Protein AF-A0A432RK56-F1 (afdb_monomer_lite)

Structure (mmCIF, N/CA/C/O backbone):
data_AF-A0A432RK56-F1
#
_entry.id   AF-A0A432RK56-F1
#
loop_
_atom_site.group_PDB
_atom_site.id
_atom_site.type_symbol
_atom_site.label_atom_id
_atom_site.label_alt_id
_atom_site.label_comp_id
_atom_site.label_asym_id
_atom_site.label_entity_id
_atom_site.label_seq_id
_atom_site.pdbx_PDB_ins_code
_atom_site.Cartn_x
_atom_site.Cartn_y
_atom_site.Cartn_z
_atom_site.occupancy
_atom_site.B_iso_or_equiv
_atom_site.auth_seq_id
_atom_site.auth_comp_id
_atom_site.auth_asym_id
_atom_site.auth_atom_id
_atom_site.pdbx_PDB_model_num
ATOM 1 N N . MET A 1 1 ? -20.612 17.749 -31.739 1.00 42.19 1 MET A N 1
ATOM 2 C CA . MET A 1 1 ? -20.343 16.336 -32.097 1.00 42.19 1 MET A CA 1
ATOM 3 C C . MET A 1 1 ? -19.032 15.844 -31.446 1.00 42.19 1 MET A C 1
ATOM 5 O O . MET A 1 1 ? -18.062 15.620 -32.144 1.00 42.19 1 MET A O 1
ATOM 9 N N . GLN A 1 2 ? -18.958 15.741 -30.104 1.00 49.97 2 GLN A N 1
ATOM 10 C CA . GLN A 1 2 ? -17.697 15.520 -29.337 1.00 49.97 2 GLN A CA 1
ATOM 11 C C . GLN A 1 2 ? -17.909 14.701 -28.026 1.00 49.97 2 GLN A C 1
ATOM 13 O O . GLN A 1 2 ? -17.191 14.874 -27.047 1.00 49.97 2 GLN A O 1
ATOM 18 N N . LYS A 1 3 ? -18.940 13.840 -27.931 1.00 48.28 3 LYS A N 1
ATOM 19 C CA . LYS A 1 3 ? -19.274 13.113 -26.672 1.00 48.28 3 LYS A CA 1
ATOM 20 C C . LYS A 1 3 ? -18.959 11.606 -26.686 1.00 48.28 3 LYS A C 1
ATOM 22 O O . LYS A 1 3 ? -19.018 10.962 -25.640 1.00 48.28 3 LYS A O 1
ATOM 27 N N . THR A 1 4 ? -18.613 11.027 -27.834 1.00 54.41 4 THR A N 1
ATOM 28 C CA . THR A 1 4 ? -18.496 9.567 -28.031 1.00 54.41 4 THR A CA 1
ATOM 29 C C . THR A 1 4 ? -17.085 9.010 -27.833 1.00 54.41 4 THR A C 1
ATOM 31 O O . THR A 1 4 ? -16.943 7.876 -27.378 1.00 54.41 4 THR A O 1
ATOM 34 N N . THR A 1 5 ? -16.043 9.807 -28.071 1.00 51.97 5 THR A N 1
ATOM 35 C CA . THR A 1 5 ? -14.631 9.396 -27.933 1.00 51.97 5 THR A CA 1
ATOM 36 C C . THR A 1 5 ? -14.234 9.132 -26.479 1.00 51.97 5 THR A C 1
ATOM 38 O O . THR A 1 5 ? -13.525 8.169 -26.188 1.00 51.97 5 THR A O 1
ATOM 41 N N . ARG A 1 6 ? -14.785 9.900 -25.531 1.00 51.81 6 ARG A N 1
ATOM 42 C CA . ARG A 1 6 ? -14.500 9.756 -24.093 1.00 51.81 6 ARG A CA 1
ATOM 43 C C . ARG A 1 6 ? -14.917 8.383 -23.542 1.00 51.81 6 ARG A C 1
ATOM 45 O O . ARG A 1 6 ? -14.178 7.788 -22.769 1.00 51.81 6 ARG A O 1
ATOM 52 N N . LYS A 1 7 ? -16.056 7.822 -23.976 1.00 47.72 7 LYS A N 1
ATOM 53 C CA . LYS A 1 7 ? -16.562 6.523 -23.473 1.00 47.72 7 LYS A CA 1
ATOM 54 C C . LYS A 1 7 ? -15.698 5.325 -23.881 1.00 47.72 7 LYS A C 1
ATOM 56 O O . LYS A 1 7 ? -15.634 4.351 -23.132 1.00 47.72 7 LYS A O 1
ATOM 61 N N . TRP A 1 8 ? -15.053 5.379 -25.045 1.00 47.94 8 TRP A N 1
ATOM 62 C CA . TRP A 1 8 ? -14.233 4.274 -25.547 1.00 47.94 8 TRP A CA 1
ATOM 63 C C . TRP A 1 8 ? -12.913 4.138 -24.781 1.00 47.94 8 TRP A C 1
ATOM 65 O O . TRP A 1 8 ? -12.551 3.029 -24.386 1.00 47.94 8 TRP A O 1
ATOM 75 N N . VAL A 1 9 ? -12.274 5.266 -24.459 1.00 57.56 9 VAL A N 1
ATOM 76 C CA . VAL A 1 9 ? -11.034 5.316 -23.665 1.00 57.56 9 VAL A CA 1
ATOM 77 C C . VAL A 1 9 ? -11.234 4.698 -22.272 1.00 57.56 9 VAL A C 1
ATOM 79 O O . VAL A 1 9 ? -10.461 3.833 -21.863 1.00 57.56 9 VAL A O 1
ATOM 82 N N . TYR A 1 10 ? -12.332 5.030 -21.579 1.00 52.22 10 TYR A N 1
ATOM 83 C CA . TYR A 1 10 ? -12.640 4.444 -20.263 1.00 52.22 10 TYR A CA 1
ATOM 84 C C . TYR A 1 10 ? -12.979 2.945 -20.316 1.00 52.22 10 TYR A C 1
ATOM 86 O O . TYR A 1 10 ? -12.707 2.208 -19.366 1.00 52.22 10 TYR A O 1
ATOM 94 N N . ARG A 1 11 ? -13.582 2.461 -21.411 1.00 52.06 11 ARG A N 1
ATOM 95 C CA . ARG A 1 11 ? -13.976 1.048 -21.538 1.00 52.06 11 ARG A CA 1
ATOM 96 C C . ARG A 1 11 ? -12.785 0.138 -21.852 1.00 52.06 11 ARG A C 1
ATOM 98 O O . ARG A 1 11 ? -12.767 -0.996 -21.375 1.00 52.06 11 ARG A O 1
ATOM 105 N N . PHE A 1 12 ? -11.795 0.635 -22.596 1.00 51.44 12 PHE A N 1
ATOM 106 C CA . PHE A 1 12 ? -10.552 -0.097 -22.858 1.00 51.44 12 PHE A CA 1
ATOM 107 C C . PHE A 1 12 ? -9.649 -0.184 -21.625 1.00 51.44 12 PHE A C 1
ATOM 109 O O . PHE A 1 12 ? -9.123 -1.266 -21.360 1.00 51.44 12 PHE A O 1
ATOM 116 N N . GLY A 1 13 ? -9.560 0.884 -20.821 1.00 55.34 13 GLY A N 1
ATOM 117 C CA . GLY A 1 13 ? -8.771 0.891 -19.580 1.00 55.34 13 GLY A CA 1
ATOM 118 C C . GLY A 1 13 ? -9.108 -0.283 -18.653 1.00 55.34 13 GLY A C 1
ATOM 119 O O . GLY A 1 13 ? -8.248 -1.106 -18.353 1.00 55.34 13 GLY A O 1
ATOM 120 N N . ARG A 1 14 ? -10.398 -0.484 -18.334 1.00 55.59 14 ARG A N 1
ATOM 121 C CA . ARG A 1 14 ? -10.821 -1.530 -17.378 1.00 55.59 14 ARG A CA 1
ATOM 122 C C . ARG A 1 14 ? -10.529 -2.971 -17.818 1.00 55.59 14 ARG A C 1
ATOM 124 O O . ARG A 1 14 ? -10.381 -3.845 -16.965 1.00 55.59 14 ARG A O 1
ATOM 131 N N . ARG A 1 15 ? -10.499 -3.262 -19.128 1.00 58.22 15 ARG A N 1
ATOM 132 C CA . ARG A 1 15 ? -10.149 -4.611 -19.630 1.00 58.22 15 ARG A CA 1
ATOM 133 C C . ARG A 1 15 ? -8.639 -4.821 -19.628 1.00 58.22 15 ARG A C 1
ATOM 135 O O . ARG A 1 15 ? -8.195 -5.922 -19.304 1.00 58.22 15 ARG A O 1
ATOM 142 N N . TYR A 1 16 ? -7.878 -3.775 -19.950 1.00 59.88 16 TYR A N 1
ATOM 143 C CA . TYR A 1 16 ? -6.422 -3.804 -19.896 1.00 59.88 16 TYR A CA 1
ATOM 144 C C . TYR A 1 16 ? -5.920 -4.024 -18.467 1.00 59.88 16 TYR A C 1
ATOM 146 O O . TYR A 1 16 ? -5.080 -4.894 -18.259 1.00 59.88 16 TYR A O 1
ATOM 154 N N . ASP A 1 17 ? -6.502 -3.335 -17.482 1.00 60.59 17 ASP A N 1
ATOM 155 C CA . ASP A 1 17 ? -6.112 -3.479 -16.076 1.00 60.59 17 ASP A CA 1
ATOM 156 C C . ASP A 1 17 ? -6.301 -4.922 -15.595 1.00 60.59 17 ASP A C 1
ATOM 158 O O . ASP A 1 17 ? -5.351 -5.564 -15.147 1.00 60.59 17 ASP A O 1
ATOM 162 N N . LYS A 1 18 ? -7.488 -5.510 -15.806 1.00 64.00 18 LYS A N 1
ATOM 163 C CA . LYS A 1 18 ? -7.755 -6.913 -15.434 1.00 64.00 18 LYS A CA 1
ATOM 164 C C . LYS A 1 18 ? -6.782 -7.896 -16.092 1.00 64.00 18 LYS A C 1
ATOM 166 O O . LYS A 1 18 ? -6.326 -8.836 -15.441 1.00 64.00 18 LYS A O 1
ATOM 171 N N . LEU A 1 19 ? -6.459 -7.693 -17.371 1.00 63.91 19 LEU A N 1
ATOM 172 C CA . LEU A 1 19 ? -5.532 -8.562 -18.096 1.00 63.91 19 LEU A CA 1
ATOM 173 C C . LEU A 1 19 ? -4.090 -8.395 -17.596 1.00 63.91 19 LEU A C 1
ATOM 175 O O . LEU A 1 19 ? -3.414 -9.397 -17.363 1.00 63.91 19 LEU A O 1
ATOM 179 N N . LYS A 1 20 ? -3.649 -7.152 -17.368 1.00 67.44 20 LYS A N 1
ATOM 180 C CA . LYS A 1 20 ? -2.339 -6.815 -16.797 1.00 67.44 20 LYS A CA 1
ATOM 181 C C . LYS A 1 20 ? -2.160 -7.473 -15.430 1.00 67.44 20 LYS A C 1
ATOM 183 O O . LYS A 1 20 ? -1.133 -8.106 -15.204 1.00 67.44 20 LYS A O 1
ATOM 188 N N . HIS A 1 21 ? -3.159 -7.382 -14.551 1.00 66.75 21 HIS A N 1
ATOM 189 C CA . HIS A 1 21 ? -3.100 -7.992 -13.221 1.00 66.75 21 HIS A CA 1
ATOM 190 C C . HIS A 1 21 ? -3.079 -9.521 -13.285 1.00 66.75 21 HIS A C 1
ATOM 192 O O . HIS A 1 21 ? -2.317 -10.144 -12.551 1.00 66.75 21 HIS A O 1
ATOM 198 N N . ARG A 1 22 ? -3.833 -10.138 -14.205 1.00 65.69 22 ARG A N 1
ATOM 199 C CA . ARG A 1 22 ? -3.809 -11.597 -14.395 1.00 65.69 22 ARG A CA 1
ATOM 200 C C . ARG A 1 22 ? -2.447 -12.097 -14.883 1.00 65.69 22 ARG A C 1
ATOM 202 O O . ARG A 1 22 ? -1.941 -13.085 -14.364 1.00 65.69 22 ARG A O 1
ATOM 209 N N . LEU A 1 23 ? -1.839 -11.399 -15.844 1.00 62.91 23 LEU A N 1
ATOM 210 C CA . LEU A 1 23 ? -0.484 -11.702 -16.322 1.00 62.91 23 LEU A CA 1
ATOM 211 C C . LEU A 1 23 ? 0.578 -11.478 -15.239 1.00 62.91 23 LEU A C 1
ATOM 213 O O . LEU A 1 23 ? 1.504 -12.275 -15.122 1.00 62.91 23 LEU A O 1
ATOM 217 N N . LYS A 1 24 ? 0.443 -10.418 -14.436 1.00 68.31 24 LYS A N 1
ATOM 218 C CA . LYS A 1 24 ? 1.350 -10.136 -13.316 1.00 68.31 24 LYS A CA 1
ATOM 219 C C . LYS A 1 24 ? 1.264 -11.185 -12.212 1.00 68.31 24 LYS A C 1
ATOM 221 O O . LYS A 1 24 ? 2.299 -11.694 -11.806 1.00 68.31 24 LYS A O 1
ATOM 226 N N . ARG A 1 25 ? 0.053 -11.581 -11.806 1.00 66.44 25 ARG A N 1
ATOM 227 C CA . ARG A 1 25 ? -0.158 -12.659 -10.826 1.00 66.44 25 ARG A CA 1
ATOM 228 C C . ARG A 1 25 ? 0.487 -13.973 -11.272 1.00 66.44 25 ARG A C 1
ATOM 230 O O . ARG A 1 25 ? 0.965 -14.729 -10.439 1.00 66.44 25 ARG A O 1
ATOM 237 N N . TRP A 1 26 ? 0.531 -14.224 -12.581 1.00 63.75 26 TRP A N 1
ATOM 238 C CA . TRP A 1 26 ? 1.210 -15.390 -13.146 1.00 63.75 26 TRP A CA 1
ATOM 239 C C . TRP A 1 26 ? 2.743 -15.257 -13.184 1.00 63.75 26 TRP A C 1
ATOM 241 O O . TRP A 1 26 ? 3.436 -16.243 -12.964 1.00 63.75 26 TRP A O 1
ATOM 251 N N . ARG A 1 27 ? 3.286 -14.056 -13.425 1.00 61.66 27 ARG A N 1
ATOM 252 C CA . ARG A 1 27 ? 4.743 -13.805 -13.456 1.00 61.66 27 ARG A CA 1
ATOM 253 C C . ARG A 1 27 ? 5.399 -13.668 -12.077 1.00 61.66 27 ARG A C 1
ATOM 255 O O . ARG A 1 27 ? 6.624 -13.681 -12.010 1.00 61.66 27 ARG A O 1
ATOM 262 N N . GLY A 1 28 ? 4.608 -13.548 -11.014 1.00 63.62 28 GLY A N 1
ATOM 263 C CA . GLY A 1 28 ? 5.099 -13.280 -9.665 1.00 63.62 28 GLY A CA 1
ATOM 264 C C . GLY A 1 28 ? 5.270 -11.783 -9.398 1.00 63.62 28 GLY A C 1
ATOM 265 O O . GLY A 1 28 ? 5.504 -10.983 -10.310 1.00 63.62 28 GLY A O 1
ATOM 266 N N . TYR A 1 29 ? 5.107 -11.406 -8.132 1.00 67.50 29 TYR A N 1
ATOM 267 C CA . TYR A 1 29 ? 5.232 -10.029 -7.663 1.00 67.50 29 TYR A CA 1
ATOM 268 C C . TYR A 1 29 ? 6.655 -9.758 -7.157 1.00 67.50 29 TYR A C 1
ATOM 270 O O . TYR A 1 29 ? 7.310 -10.644 -6.609 1.00 67.50 29 TYR A O 1
ATOM 278 N N . SER A 1 30 ? 7.127 -8.521 -7.335 1.00 69.12 30 SER A N 1
ATOM 279 C CA . SER A 1 30 ? 8.298 -7.999 -6.604 1.00 69.12 30 SER A CA 1
ATOM 280 C C . SER A 1 30 ? 7.989 -7.923 -5.094 1.00 69.12 30 SER A C 1
ATOM 282 O O . SER A 1 30 ? 6.815 -8.064 -4.740 1.00 69.12 30 SER A O 1
ATOM 284 N N . PRO A 1 31 ? 8.980 -7.682 -4.202 1.00 72.44 31 PRO A N 1
ATOM 285 C CA . PRO A 1 31 ? 8.722 -7.445 -2.777 1.00 72.44 31 PRO A CA 1
ATOM 286 C C . PRO A 1 31 ? 7.566 -6.465 -2.574 1.00 72.44 31 PRO A C 1
ATOM 288 O O . PRO A 1 31 ? 7.423 -5.515 -3.342 1.00 72.44 31 PRO A O 1
ATOM 291 N N . VAL A 1 32 ? 6.703 -6.726 -1.600 1.00 78.00 32 VAL A N 1
ATOM 292 C CA . VAL A 1 32 ? 5.489 -5.932 -1.383 1.00 78.00 32 VAL A CA 1
ATOM 293 C C . VAL A 1 32 ? 5.761 -4.848 -0.346 1.00 78.00 32 VAL A C 1
ATOM 295 O O . VAL A 1 32 ? 6.523 -5.051 0.590 1.00 78.00 32 VAL A O 1
ATOM 298 N N . ILE A 1 33 ? 5.150 -3.682 -0.505 1.00 82.50 33 ILE A N 1
ATOM 299 C CA . ILE A 1 33 ? 5.162 -2.611 0.489 1.00 82.50 33 ILE A CA 1
ATOM 300 C C . ILE A 1 33 ? 3.718 -2.297 0.834 1.00 82.50 33 ILE A C 1
ATOM 302 O O . ILE A 1 33 ? 2.906 -1.995 -0.047 1.00 82.50 33 ILE A O 1
ATOM 306 N N . VAL A 1 34 ? 3.407 -2.347 2.127 1.00 84.44 34 VAL A N 1
ATOM 307 C CA . VAL A 1 34 ? 2.174 -1.767 2.645 1.00 84.44 34 VAL A CA 1
ATOM 308 C C . VAL A 1 34 ? 2.496 -0.351 3.102 1.00 84.44 34 VAL A C 1
ATOM 310 O O . VAL A 1 34 ? 3.291 -0.157 4.013 1.00 84.44 34 VAL A O 1
ATOM 313 N N . GLN A 1 35 ? 1.913 0.641 2.437 1.00 87.31 35 GLN A N 1
ATOM 314 C CA . GLN A 1 35 ? 2.090 2.049 2.760 1.00 87.31 35 GLN A CA 1
ATOM 315 C C . GLN A 1 35 ? 0.883 2.535 3.574 1.00 87.31 35 GLN A C 1
ATOM 317 O O . GLN A 1 35 ? -0.169 2.791 2.979 1.00 87.31 35 GLN A O 1
ATOM 322 N N . PRO A 1 36 ? 0.989 2.650 4.910 1.00 87.62 36 PRO A N 1
ATOM 323 C CA . PRO A 1 36 ? -0.075 3.228 5.719 1.00 87.62 36 PRO A CA 1
ATOM 324 C C . PRO A 1 36 ? -0.192 4.732 5.454 1.00 87.62 36 PRO A C 1
ATOM 326 O O . PRO A 1 36 ? 0.793 5.409 5.148 1.00 87.62 36 PRO A O 1
ATOM 329 N N . TYR A 1 37 ? -1.405 5.259 5.576 1.00 89.00 37 TYR A N 1
ATOM 330 C CA . TYR A 1 37 ? -1.664 6.694 5.578 1.00 89.00 37 TYR A CA 1
ATOM 331 C C . TYR A 1 37 ? -1.925 7.174 6.995 1.00 89.00 37 TYR A C 1
ATOM 333 O O . TYR A 1 37 ? -2.514 6.461 7.803 1.00 89.00 37 TYR A O 1
ATOM 341 N N . ILE A 1 38 ? -1.508 8.408 7.272 1.00 84.62 38 ILE A N 1
ATOM 342 C CA . ILE A 1 38 ? -1.857 9.075 8.521 1.00 84.62 38 ILE A CA 1
ATOM 343 C C . ILE A 1 38 ? -3.356 9.358 8.477 1.00 84.62 38 ILE A C 1
ATOM 345 O O . ILE A 1 38 ? -3.849 10.092 7.618 1.00 84.62 38 ILE A O 1
ATOM 349 N N . THR A 1 39 ? -4.073 8.735 9.396 1.00 85.38 39 THR A N 1
ATOM 350 C CA . THR A 1 39 ? -5.517 8.850 9.573 1.00 85.38 39 THR A CA 1
ATOM 351 C C . THR A 1 39 ? -5.822 9.351 10.983 1.00 85.38 39 THR A C 1
ATOM 353 O O . THR A 1 39 ? -4.928 9.770 11.715 1.00 85.38 39 THR A O 1
ATOM 356 N N . TYR A 1 40 ? -7.100 9.356 11.357 1.00 83.44 40 TYR A N 1
ATOM 357 C CA . TYR A 1 40 ? -7.557 9.807 12.664 1.00 83.44 40 TYR A CA 1
ATOM 358 C C . TYR A 1 40 ? -8.303 8.693 13.403 1.00 83.44 40 TYR A C 1
ATOM 360 O O . TYR A 1 40 ? -8.910 7.806 12.797 1.00 83.44 40 TYR A O 1
ATOM 368 N N . GLY A 1 41 ? -8.288 8.770 14.728 1.00 80.50 41 GLY A N 1
ATOM 369 C CA . GLY A 1 41 ? -9.093 7.935 15.609 1.00 80.50 41 GLY A CA 1
ATOM 370 C C . GLY A 1 41 ? -9.877 8.793 16.595 1.00 80.50 41 GLY A C 1
ATOM 371 O O . GLY A 1 41 ? -9.454 9.889 16.958 1.00 80.50 41 GLY A O 1
ATOM 372 N N . THR A 1 42 ? -11.031 8.298 17.014 1.00 78.56 42 THR A N 1
ATOM 373 C CA . THR A 1 42 ? -11.799 8.771 18.167 1.00 78.56 42 THR A CA 1
ATOM 374 C C . THR A 1 42 ? -11.902 7.635 19.181 1.00 78.56 42 THR A C 1
ATOM 376 O O . THR A 1 42 ? -11.585 6.493 18.857 1.00 78.56 42 THR A O 1
ATOM 379 N N . ALA A 1 43 ? -12.378 7.921 20.396 1.00 77.06 43 ALA A N 1
ATOM 380 C CA . ALA A 1 43 ? -12.506 6.913 21.454 1.00 77.06 43 ALA A CA 1
ATOM 381 C C . ALA A 1 43 ? -13.328 5.673 21.041 1.00 77.06 43 ALA A C 1
ATOM 383 O O . ALA A 1 43 ? -13.090 4.589 21.558 1.00 77.06 43 ALA A O 1
ATOM 384 N N . GLU A 1 44 ? -14.258 5.831 20.095 1.00 79.38 44 GLU A N 1
ATOM 385 C CA . GLU A 1 44 ? -15.156 4.766 19.632 1.00 79.38 44 GLU A CA 1
ATOM 386 C C . GLU A 1 44 ? -14.782 4.198 18.253 1.00 79.38 44 GLU A C 1
ATOM 388 O O . GLU A 1 44 ? -15.259 3.130 17.859 1.00 79.38 44 GLU A O 1
ATOM 393 N N . ASN A 1 45 ? -14.000 4.940 17.460 1.00 82.44 45 ASN A N 1
ATOM 394 C CA . ASN A 1 45 ? -13.761 4.618 16.055 1.00 82.44 45 ASN A CA 1
ATOM 395 C C . ASN A 1 45 ? -12.319 4.904 15.642 1.00 82.44 45 ASN A C 1
ATOM 397 O O . ASN A 1 45 ? -11.883 6.049 15.683 1.00 82.44 45 ASN A O 1
ATOM 401 N N . LEU A 1 46 ? -11.619 3.906 15.112 1.00 84.25 46 LEU A N 1
ATOM 402 C CA . LEU A 1 46 ? -10.311 4.090 14.484 1.00 84.25 46 LEU A CA 1
ATOM 403 C C . LEU A 1 46 ? -10.444 3.985 12.964 1.00 84.25 46 LEU A C 1
ATOM 405 O O . LEU A 1 46 ? -10.940 2.981 12.447 1.00 84.25 46 LEU A O 1
ATOM 409 N N . TRP A 1 47 ? -9.992 5.007 12.239 1.00 87.12 47 TRP A N 1
ATOM 410 C CA . TRP A 1 47 ? -9.880 4.934 10.786 1.00 87.12 47 TRP A CA 1
ATOM 411 C C . TRP A 1 47 ? -8.492 4.470 10.407 1.00 87.12 47 TRP A C 1
ATOM 413 O O . TRP A 1 47 ? -7.505 5.052 10.838 1.00 87.12 47 TRP A O 1
ATOM 423 N N . ILE A 1 48 ? -8.419 3.452 9.562 1.00 87.38 48 ILE A N 1
ATOM 424 C CA . ILE A 1 48 ? -7.171 2.934 9.016 1.00 87.38 48 ILE A CA 1
ATOM 425 C C . ILE A 1 48 ? -7.291 3.001 7.504 1.00 87.38 48 ILE A C 1
ATOM 427 O O . ILE A 1 48 ? -8.279 2.548 6.926 1.00 87.38 48 ILE A O 1
ATOM 431 N N . ALA A 1 49 ? -6.289 3.574 6.857 1.00 90.50 49 ALA A N 1
ATOM 432 C CA . ALA A 1 49 ? -6.207 3.607 5.412 1.00 90.50 49 ALA A CA 1
ATOM 433 C C . ALA A 1 49 ? -4.763 3.420 4.975 1.00 90.50 49 ALA A C 1
ATOM 435 O O . ALA A 1 49 ? -3.819 3.728 5.703 1.00 90.50 49 ALA A O 1
ATOM 436 N N . GLY A 1 50 ? -4.597 2.934 3.760 1.00 89.75 50 GLY A N 1
ATOM 437 C CA . GLY A 1 50 ? -3.287 2.798 3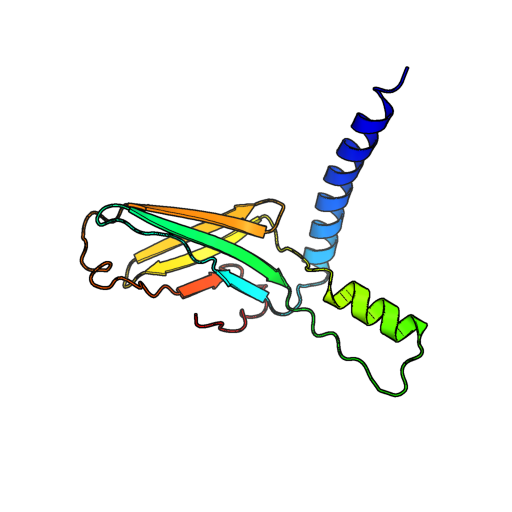.167 1.00 89.75 50 GLY A CA 1
ATOM 438 C C . GLY A 1 50 ? -3.373 2.236 1.769 1.00 89.75 50 GLY A C 1
ATOM 439 O O . GLY A 1 50 ? -4.444 2.154 1.154 1.00 89.75 50 GLY A O 1
ATOM 440 N N . ARG A 1 51 ? -2.208 1.856 1.261 1.00 89.75 51 ARG A N 1
ATOM 441 C CA . ARG A 1 51 ? -2.056 1.358 -0.094 1.00 89.75 51 ARG A CA 1
ATOM 442 C C . ARG A 1 51 ? -1.073 0.204 -0.163 1.00 89.75 51 ARG A C 1
ATOM 444 O O . ARG A 1 51 ? -0.029 0.232 0.477 1.00 89.75 51 ARG A O 1
ATOM 451 N N . LEU A 1 52 ? -1.395 -0.787 -0.981 1.00 87.00 52 LEU A N 1
ATOM 452 C CA . LEU A 1 52 ? -0.548 -1.935 -1.260 1.00 87.00 52 LEU A CA 1
ATOM 453 C C . LEU A 1 52 ? 0.161 -1.754 -2.601 1.00 87.00 52 LEU A C 1
ATOM 455 O O . LEU A 1 52 ? -0.474 -1.640 -3.656 1.00 87.00 52 LEU A O 1
ATOM 459 N N . LEU A 1 53 ? 1.487 -1.723 -2.548 1.00 85.75 53 LEU A N 1
ATOM 460 C CA . LEU A 1 53 ? 2.356 -1.414 -3.675 1.00 85.75 53 LEU A CA 1
ATOM 461 C C . LEU A 1 53 ? 3.423 -2.495 -3.853 1.00 85.75 53 LEU A C 1
ATOM 463 O O . LEU A 1 53 ? 3.827 -3.159 -2.905 1.00 85.75 53 LEU A O 1
ATOM 467 N N . GLU A 1 54 ? 3.924 -2.644 -5.074 1.00 82.56 54 GLU A N 1
ATOM 468 C CA . GLU A 1 54 ? 5.150 -3.401 -5.330 1.00 82.56 54 GLU A CA 1
ATOM 469 C C . GLU A 1 54 ? 6.391 -2.513 -5.148 1.00 82.56 54 GLU A C 1
ATOM 471 O O . GLU A 1 54 ? 6.513 -1.448 -5.762 1.00 82.56 54 GLU A O 1
ATOM 476 N N . ALA A 1 55 ? 7.367 -3.005 -4.389 1.00 78.44 55 ALA A N 1
ATOM 477 C CA 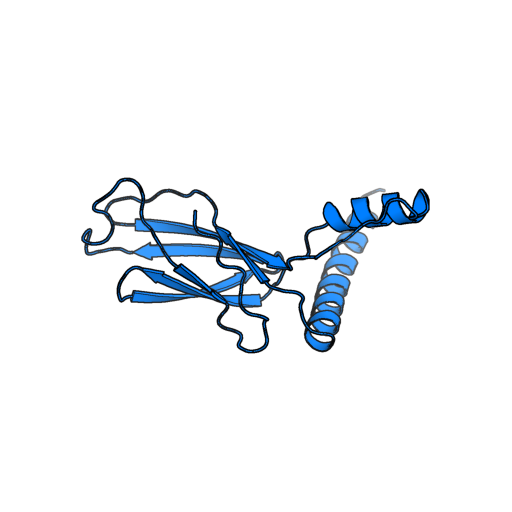. ALA A 1 55 ? 8.709 -2.455 -4.283 1.00 78.44 55 ALA A CA 1
ATOM 478 C C . ALA A 1 55 ? 9.522 -2.794 -5.536 1.00 78.44 55 ALA A C 1
ATOM 480 O O . ALA A 1 55 ? 10.136 -3.859 -5.668 1.00 78.44 55 ALA A O 1
ATOM 481 N N . LYS A 1 56 ? 9.557 -1.868 -6.492 1.00 74.69 56 LYS A N 1
ATOM 482 C CA . LYS A 1 56 ? 10.445 -2.006 -7.649 1.00 74.69 56 LYS A CA 1
ATOM 483 C C . LYS A 1 56 ? 11.868 -1.629 -7.259 1.00 74.69 56 LYS A C 1
ATOM 485 O O . LYS A 1 56 ? 12.186 -0.452 -7.106 1.00 74.69 56 LYS A O 1
ATOM 490 N N . ARG A 1 57 ? 12.764 -2.612 -7.211 1.00 71.38 57 ARG A N 1
ATOM 491 C CA . ARG A 1 57 ? 14.207 -2.359 -7.102 1.00 71.38 57 ARG A CA 1
ATOM 492 C C . ARG A 1 57 ? 14.760 -1.948 -8.466 1.00 71.38 57 ARG A C 1
ATOM 494 O O . ARG A 1 57 ? 15.111 -2.787 -9.289 1.00 71.38 57 ARG A O 1
ATOM 501 N N . ILE A 1 58 ? 14.791 -0.641 -8.733 1.00 76.88 58 ILE A N 1
ATOM 502 C CA . ILE A 1 58 ? 15.325 -0.085 -9.985 1.00 76.88 58 ILE A CA 1
ATOM 503 C C . ILE A 1 58 ? 16.722 0.472 -9.734 1.00 76.88 58 ILE A C 1
ATOM 505 O O . ILE A 1 58 ? 16.896 1.646 -9.389 1.00 76.88 58 ILE A O 1
ATOM 509 N N . GLN A 1 59 ? 17.715 -0.382 -9.952 1.00 77.69 59 GLN A N 1
ATOM 510 C CA . GLN A 1 59 ? 19.123 -0.000 -9.954 1.00 77.69 59 GLN A CA 1
ATOM 511 C C . GLN A 1 59 ? 19.468 0.698 -11.275 1.00 77.69 59 GLN A C 1
ATOM 513 O O . GLN A 1 59 ? 18.956 0.325 -12.331 1.00 77.69 59 GLN A O 1
ATOM 518 N N . GLY A 1 60 ? 20.291 1.740 -11.195 1.00 79.75 60 GLY A N 1
ATOM 519 C CA . GLY A 1 60 ? 20.882 2.408 -12.352 1.00 79.75 60 GLY A CA 1
ATOM 520 C C . GLY A 1 60 ? 22.391 2.473 -12.158 1.00 79.75 60 GLY A C 1
ATOM 521 O O . GLY A 1 60 ? 22.845 2.559 -11.017 1.00 79.75 60 GLY A O 1
ATOM 522 N N . HIS A 1 61 ? 23.138 2.412 -13.252 1.00 83.44 61 HIS A N 1
ATOM 523 C CA . HIS A 1 61 ? 24.600 2.414 -13.251 1.00 83.44 61 HIS A CA 1
ATOM 524 C C . HIS A 1 61 ? 25.121 3.654 -13.980 1.00 83.44 61 HIS A C 1
ATOM 526 O O . HIS A 1 61 ? 24.450 4.193 -14.860 1.00 83.44 61 HIS A O 1
ATOM 532 N N . LEU A 1 62 ? 26.329 4.108 -13.637 1.00 81.12 62 LEU A N 1
ATOM 533 C CA . LEU A 1 62 ? 26.952 5.269 -14.290 1.00 81.12 62 LEU A CA 1
ATOM 534 C C . LEU A 1 62 ? 27.205 5.037 -15.789 1.00 81.12 62 LEU A C 1
ATOM 536 O O . LEU A 1 62 ? 27.196 5.984 -16.568 1.00 81.12 62 LEU A O 1
ATOM 540 N N . GLU A 1 63 ? 27.368 3.777 -16.189 1.00 88.38 63 GLU A N 1
ATOM 541 C CA . GLU A 1 63 ? 27.596 3.354 -17.575 1.00 88.38 63 GLU A CA 1
ATOM 542 C C . GLU A 1 63 ? 26.301 3.261 -18.405 1.00 88.38 63 GLU A C 1
ATOM 544 O O . GLU A 1 63 ? 26.343 3.026 -19.614 1.00 88.38 63 GLU A O 1
ATOM 549 N N . ASP A 1 64 ? 25.129 3.440 -17.784 1.00 86.38 64 ASP A N 1
ATOM 550 C CA . ASP A 1 64 ? 23.857 3.336 -18.490 1.00 86.38 64 ASP A CA 1
ATOM 551 C C . ASP A 1 64 ? 23.663 4.490 -19.485 1.00 86.38 64 ASP A C 1
ATOM 553 O O . ASP A 1 64 ? 23.892 5.668 -19.199 1.00 86.38 64 ASP A O 1
ATOM 557 N N . SER A 1 65 ? 23.158 4.156 -20.676 1.00 90.69 65 SER A N 1
ATOM 558 C CA . SER A 1 65 ? 22.852 5.153 -21.702 1.00 90.69 65 SER A CA 1
ATOM 559 C C . SER A 1 65 ? 21.776 6.142 -21.235 1.00 90.69 65 SER A C 1
ATOM 561 O O . SER A 1 65 ? 20.891 5.813 -20.441 1.00 90.69 65 SER A O 1
ATOM 563 N N . ARG A 1 66 ? 21.783 7.365 -21.785 1.00 90.88 66 ARG A N 1
ATOM 564 C CA . ARG A 1 66 ? 20.804 8.418 -21.439 1.00 90.88 66 ARG A CA 1
ATOM 565 C C . ARG A 1 66 ? 19.347 7.951 -21.570 1.00 90.88 66 ARG A C 1
ATOM 567 O O . ARG A 1 66 ? 18.523 8.265 -20.714 1.00 90.88 66 ARG A O 1
ATOM 574 N N . LEU A 1 67 ? 19.033 7.161 -22.601 1.00 91.25 67 LEU A N 1
ATOM 575 C CA . LEU A 1 67 ? 17.690 6.612 -22.816 1.00 91.25 67 LEU A CA 1
ATOM 576 C C . LEU A 1 67 ? 17.331 5.545 -21.774 1.00 91.25 67 LEU A C 1
ATOM 578 O O . LEU A 1 67 ? 16.205 5.522 -21.277 1.00 91.25 67 LEU A O 1
ATOM 582 N N . LYS A 1 68 ? 18.292 4.694 -21.402 1.00 87.00 68 LYS A N 1
ATOM 583 C CA . LYS A 1 68 ? 18.112 3.699 -20.343 1.00 87.00 68 LYS A CA 1
ATOM 584 C C . LYS A 1 68 ? 17.885 4.385 -18.991 1.00 87.00 68 LYS A C 1
ATOM 586 O O . LYS A 1 68 ? 16.927 4.042 -18.304 1.00 87.00 68 LYS A O 1
ATOM 591 N N . ASN A 1 69 ? 18.654 5.427 -18.671 1.00 87.81 69 ASN A N 1
ATOM 592 C CA . ASN A 1 69 ? 18.457 6.251 -17.474 1.00 87.81 69 ASN A CA 1
ATOM 593 C C . ASN A 1 69 ? 17.081 6.929 -17.436 1.00 87.81 69 ASN A C 1
ATOM 595 O O . ASN A 1 69 ? 16.394 6.859 -16.415 1.00 87.81 69 ASN A O 1
ATOM 599 N N . MET A 1 70 ? 16.625 7.496 -18.556 1.00 88.56 70 MET A N 1
ATOM 600 C CA . MET A 1 70 ? 15.271 8.050 -18.664 1.00 88.56 70 MET A CA 1
ATOM 601 C C . MET A 1 70 ? 14.200 6.977 -18.409 1.00 88.56 70 MET A C 1
ATOM 603 O O . MET A 1 70 ? 13.250 7.196 -17.657 1.00 88.56 70 MET A O 1
ATOM 607 N N . LEU A 1 71 ? 14.367 5.778 -18.973 1.00 88.25 71 LEU A N 1
ATOM 608 C CA . LEU A 1 71 ? 13.444 4.666 -18.749 1.00 88.25 71 LEU A CA 1
ATOM 609 C C . LEU A 1 71 ? 13.444 4.205 -17.281 1.00 88.25 71 LEU A C 1
ATOM 611 O O . LEU A 1 71 ? 12.381 3.913 -16.730 1.00 88.25 71 LEU A O 1
ATOM 615 N N . HIS A 1 72 ? 14.612 4.159 -16.633 1.00 86.94 72 HIS A N 1
ATOM 616 C CA . HIS A 1 72 ? 14.730 3.872 -15.202 1.00 86.94 72 HIS A CA 1
ATOM 617 C C . HIS A 1 72 ? 14.001 4.920 -14.361 1.00 86.94 72 HIS A C 1
ATOM 619 O O . HIS A 1 72 ? 13.247 4.544 -13.464 1.00 86.94 72 HIS A O 1
ATOM 625 N N . MET A 1 73 ? 14.139 6.208 -14.687 1.00 84.94 73 MET A N 1
ATOM 626 C CA . MET A 1 73 ? 13.382 7.276 -14.031 1.00 84.94 73 MET A CA 1
ATOM 627 C C . MET A 1 73 ? 11.873 7.083 -14.174 1.00 84.94 73 MET A C 1
ATOM 629 O O . MET A 1 73 ? 11.167 7.055 -13.169 1.00 84.94 73 MET A O 1
ATOM 633 N N . VAL A 1 74 ? 11.366 6.874 -15.393 1.00 86.00 74 VAL A N 1
ATOM 634 C CA . VAL A 1 74 ? 9.926 6.653 -15.623 1.00 86.00 74 VAL A CA 1
ATOM 635 C C . VAL A 1 74 ? 9.418 5.445 -14.831 1.00 86.00 74 VAL A C 1
ATOM 637 O O . VAL A 1 74 ? 8.334 5.483 -14.249 1.00 86.00 74 VAL A O 1
ATOM 640 N N . ARG A 1 75 ? 10.207 4.367 -14.759 1.00 81.19 75 ARG A N 1
ATOM 641 C CA . ARG A 1 75 ? 9.860 3.179 -13.968 1.00 81.19 75 ARG A CA 1
ATOM 642 C C . ARG A 1 75 ? 9.853 3.450 -12.459 1.00 81.19 75 ARG A C 1
ATOM 644 O O . ARG A 1 75 ? 9.039 2.826 -11.787 1.00 81.19 75 ARG A O 1
ATOM 651 N N . ARG A 1 76 ? 10.713 4.345 -11.947 1.00 82.31 76 ARG A N 1
ATOM 652 C CA . ARG A 1 76 ? 10.751 4.765 -10.529 1.00 82.31 76 ARG A CA 1
ATOM 653 C C . ARG A 1 76 ? 9.540 5.611 -10.156 1.00 82.31 76 ARG A C 1
ATOM 655 O O . ARG A 1 76 ? 8.950 5.382 -9.111 1.00 82.31 76 ARG A O 1
ATOM 662 N N . TYR A 1 77 ? 9.141 6.533 -11.030 1.00 81.62 77 TYR A N 1
ATOM 663 C CA . TYR A 1 77 ? 7.937 7.343 -10.820 1.00 81.62 77 TYR A CA 1
ATOM 664 C C . TYR A 1 77 ? 6.652 6.520 -10.877 1.00 81.62 77 TYR A C 1
ATOM 666 O O . TYR A 1 77 ? 5.658 6.865 -10.244 1.00 81.62 77 TYR A O 1
ATOM 674 N N . ARG A 1 78 ? 6.652 5.427 -11.644 1.00 80.81 78 ARG A N 1
ATOM 675 C CA . ARG A 1 78 ? 5.485 4.562 -11.757 1.00 80.81 78 ARG A CA 1
ATOM 676 C C . ARG A 1 78 ? 5.434 3.549 -10.615 1.00 80.81 78 ARG A C 1
ATOM 678 O O . ARG A 1 78 ? 6.051 2.484 -10.702 1.00 80.81 78 ARG A O 1
ATOM 685 N N . SER A 1 79 ? 4.601 3.821 -9.622 1.00 76.25 79 SER A N 1
ATOM 686 C CA . SER A 1 79 ? 4.138 2.816 -8.662 1.00 76.25 79 SER A CA 1
ATOM 687 C C . SER A 1 79 ? 3.363 1.712 -9.394 1.00 76.25 79 SER A C 1
ATOM 689 O O . SER A 1 79 ? 2.639 1.995 -10.349 1.00 76.25 79 SER A O 1
ATOM 691 N N . ASP A 1 80 ? 3.547 0.454 -8.993 1.00 81.88 80 ASP A N 1
ATOM 692 C CA . ASP A 1 80 ? 2.657 -0.630 -9.416 1.00 81.88 80 A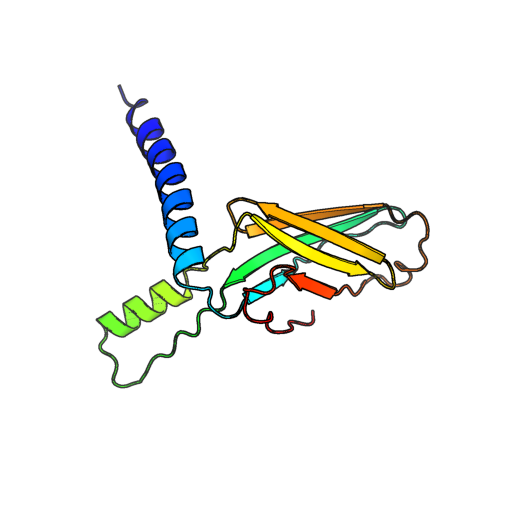SP A CA 1
ATOM 693 C C . ASP A 1 80 ? 1.807 -1.046 -8.219 1.00 81.88 80 ASP A C 1
ATOM 695 O O . ASP A 1 80 ? 2.332 -1.451 -7.184 1.00 81.88 80 ASP A O 1
ATOM 699 N N . GLU A 1 81 ? 0.497 -0.921 -8.376 1.00 84.31 81 GLU A N 1
ATOM 700 C CA . GLU A 1 81 ? -0.484 -1.280 -7.363 1.00 84.31 81 GLU A CA 1
ATOM 701 C C . GLU A 1 81 ? -0.789 -2.779 -7.368 1.00 84.31 81 GLU A C 1
ATOM 703 O O . GLU A 1 81 ? -0.856 -3.408 -8.434 1.00 84.31 81 GLU A O 1
ATOM 708 N N . ILE A 1 82 ? -1.058 -3.329 -6.180 1.00 80.62 82 ILE A N 1
ATOM 709 C CA . ILE A 1 82 ? -1.515 -4.712 -6.016 1.00 80.62 82 ILE A CA 1
ATOM 710 C C . ILE A 1 82 ? -3.007 -4.712 -5.643 1.00 80.62 82 ILE A C 1
ATOM 712 O O . ILE A 1 82 ? -3.361 -4.438 -4.492 1.00 80.62 82 ILE A O 1
ATOM 716 N N . PRO A 1 83 ? -3.905 -5.005 -6.600 1.00 82.94 83 PRO A N 1
ATOM 717 C CA . PRO A 1 83 ? -5.338 -4.986 -6.345 1.00 82.94 83 PRO A CA 1
ATOM 718 C C . PRO A 1 83 ? -5.868 -6.316 -5.808 1.00 82.94 83 PRO A C 1
ATOM 720 O O . PRO A 1 83 ? -5.272 -7.374 -6.043 1.00 82.94 83 PRO A O 1
ATOM 723 N N . PHE A 1 84 ? -7.053 -6.266 -5.194 1.00 82.31 84 PHE A N 1
ATOM 724 C CA . PHE A 1 84 ? -7.824 -7.434 -4.751 1.00 82.31 84 PHE A CA 1
ATOM 725 C C . PHE A 1 84 ? -6.993 -8.413 -3.917 1.00 82.31 84 PHE A C 1
ATOM 727 O O . PHE A 1 84 ? -6.973 -9.614 -4.196 1.00 82.31 84 PHE A O 1
ATOM 734 N N . THR A 1 85 ? -6.235 -7.872 -2.968 1.00 82.56 85 THR A N 1
ATOM 735 C CA . THR A 1 85 ? -5.372 -8.633 -2.065 1.00 82.56 85 THR A CA 1
ATOM 736 C C . THR A 1 85 ? -5.782 -8.359 -0.634 1.00 82.56 85 THR A C 1
ATOM 738 O O . THR A 1 85 ? -6.036 -7.211 -0.269 1.00 82.56 85 THR A O 1
ATOM 741 N N . ASP A 1 86 ? -5.842 -9.420 0.156 1.00 85.00 86 ASP A N 1
ATOM 742 C CA . ASP A 1 86 ? -6.210 -9.347 1.558 1.00 85.00 86 ASP A CA 1
ATOM 743 C C . ASP A 1 86 ? -5.015 -8.914 2.410 1.00 85.00 86 ASP A C 1
ATOM 745 O O . ASP A 1 86 ? -3.885 -9.373 2.221 1.00 85.00 86 ASP A O 1
ATOM 749 N N . ILE A 1 87 ? -5.281 -8.007 3.343 1.00 84.62 87 ILE A N 1
ATOM 750 C CA . ILE A 1 87 ? -4.339 -7.470 4.317 1.00 84.62 87 ILE A CA 1
ATOM 751 C C . ILE A 1 87 ? -4.929 -7.717 5.698 1.00 84.62 87 ILE A C 1
ATOM 753 O O . ILE A 1 87 ? -6.060 -7.321 5.980 1.00 84.62 87 ILE A O 1
ATOM 757 N N . ASN A 1 88 ? -4.151 -8.338 6.570 1.00 85.50 88 ASN A N 1
ATOM 758 C CA . ASN A 1 88 ? -4.456 -8.455 7.981 1.00 85.50 88 ASN A CA 1
ATOM 759 C C . ASN A 1 88 ? -3.998 -7.189 8.711 1.00 85.50 88 ASN A C 1
ATOM 761 O O . ASN A 1 88 ? -2.828 -6.804 8.665 1.00 85.50 88 ASN A O 1
ATOM 765 N N . LEU A 1 89 ? -4.957 -6.554 9.371 1.00 84.06 89 LEU A N 1
ATOM 766 C CA . LEU A 1 89 ? -4.799 -5.458 10.308 1.00 84.06 89 LEU A CA 1
ATOM 767 C C . LEU A 1 89 ? -4.743 -6.068 11.708 1.00 84.06 89 LEU A C 1
ATOM 769 O O . LEU A 1 89 ? -5.711 -6.704 12.133 1.00 84.06 89 LEU A O 1
ATOM 773 N N . ILE A 1 90 ? -3.623 -5.891 12.401 1.00 83.12 90 ILE A N 1
ATOM 774 C CA . ILE A 1 90 ? -3.414 -6.426 13.747 1.00 83.12 90 ILE A CA 1
ATOM 775 C C . ILE A 1 90 ? -3.326 -5.253 14.719 1.00 83.12 90 ILE A C 1
ATOM 777 O O . ILE A 1 90 ? -2.438 -4.403 14.592 1.00 83.12 90 ILE A O 1
ATOM 781 N N . LEU A 1 91 ? -4.255 -5.215 15.673 1.00 79.25 91 LEU A N 1
ATOM 782 C CA . LEU A 1 91 ? -4.321 -4.225 16.744 1.00 79.25 91 LEU A CA 1
ATOM 783 C C . LEU A 1 91 ? -4.406 -4.960 18.088 1.00 79.25 91 LEU A C 1
ATOM 785 O O . LEU A 1 91 ? -5.466 -5.455 18.466 1.00 79.25 91 LEU A O 1
ATOM 789 N N . GLY A 1 92 ? -3.276 -5.054 18.795 1.00 78.88 92 GLY A N 1
ATOM 790 C CA . GLY A 1 92 ? -3.175 -5.894 19.991 1.00 78.88 92 GLY A CA 1
ATOM 791 C C . GLY A 1 92 ? -3.433 -7.365 19.650 1.00 78.88 92 GLY A C 1
ATOM 792 O O . GLY A 1 92 ? -2.735 -7.924 18.807 1.00 78.88 92 GLY A O 1
ATOM 793 N N . ASP A 1 93 ? -4.459 -7.954 20.267 1.00 78.44 93 ASP A N 1
ATOM 794 C CA . ASP A 1 93 ? -4.876 -9.346 20.036 1.00 78.44 93 ASP A CA 1
ATOM 795 C C . ASP A 1 93 ? -5.942 -9.485 18.939 1.00 78.44 93 ASP A C 1
ATOM 797 O O . ASP A 1 93 ? -6.276 -10.597 18.518 1.00 78.44 93 ASP A O 1
ATOM 801 N N . GLU A 1 94 ? -6.506 -8.373 18.458 1.00 81.56 94 GLU A N 1
ATOM 802 C CA . GLU A 1 9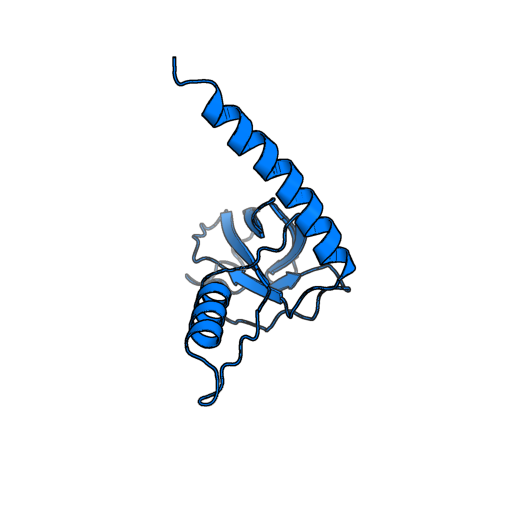4 ? -7.528 -8.429 17.425 1.00 81.56 94 GLU A CA 1
ATOM 803 C C . GLU A 1 94 ? -6.922 -8.406 16.017 1.00 81.56 94 GLU A C 1
ATOM 805 O O . GLU A 1 94 ? -6.116 -7.541 15.663 1.00 81.56 94 GLU A O 1
ATOM 810 N N . VAL A 1 95 ? -7.395 -9.325 15.173 1.00 83.81 95 VAL A N 1
ATOM 811 C CA . VAL A 1 95 ? -7.023 -9.416 13.758 1.00 83.81 95 VAL A CA 1
ATOM 812 C C . VAL A 1 95 ? -8.255 -9.191 12.889 1.00 83.81 95 VAL A C 1
ATOM 814 O O . VAL A 1 95 ? -9.292 -9.837 13.068 1.00 83.81 95 VAL A O 1
ATOM 817 N N . ARG A 1 96 ? -8.151 -8.280 11.919 1.00 85.88 96 ARG A N 1
ATOM 818 C CA . ARG A 1 96 ? -9.193 -8.029 10.912 1.00 85.88 96 ARG A CA 1
ATOM 819 C C . ARG A 1 96 ? -8.593 -8.087 9.526 1.00 85.88 96 ARG A C 1
ATOM 821 O O . ARG A 1 96 ? -7.499 -7.587 9.305 1.00 85.88 96 ARG A O 1
ATOM 828 N N . THR A 1 97 ? -9.327 -8.650 8.580 1.00 87.31 97 THR A N 1
ATOM 829 C CA . THR A 1 97 ? -8.879 -8.741 7.191 1.00 87.31 97 THR A CA 1
ATOM 830 C C . THR A 1 97 ? -9.595 -7.694 6.347 1.00 87.31 97 THR A C 1
ATOM 832 O O . THR A 1 97 ? -10.819 -7.574 6.407 1.00 87.31 97 THR A O 1
ATOM 835 N N . VAL A 1 98 ? -8.835 -6.938 5.555 1.00 88.12 98 VAL A N 1
ATOM 836 C CA . VAL A 1 98 ? -9.345 -5.956 4.592 1.00 88.12 98 VAL A CA 1
ATOM 837 C C . VAL A 1 98 ? -8.794 -6.249 3.202 1.00 88.12 98 VAL A C 1
ATOM 839 O O . VAL A 1 98 ? -7.607 -6.514 3.040 1.00 88.12 98 VAL A O 1
ATOM 842 N N . THR A 1 99 ? -9.649 -6.183 2.187 1.00 86.75 99 THR A N 1
ATOM 843 C CA . THR A 1 99 ? -9.253 -6.413 0.794 1.00 86.75 99 THR A CA 1
ATOM 844 C C . THR A 1 99 ? -8.966 -5.091 0.086 1.00 86.75 99 THR A C 1
ATOM 846 O O . THR A 1 99 ? -9.746 -4.142 0.190 1.00 86.75 99 THR A O 1
ATOM 849 N N . THR A 1 100 ? -7.872 -5.025 -0.675 1.00 87.12 100 THR A N 1
ATOM 850 C CA . THR A 1 100 ? -7.556 -3.852 -1.500 1.00 87.12 100 THR A CA 1
ATOM 851 C C . THR A 1 100 ? -8.481 -3.713 -2.709 1.00 87.12 100 THR A C 1
ATOM 853 O O . THR A 1 100 ? -8.926 -4.693 -3.313 1.00 87.12 100 THR A O 1
ATOM 856 N N . ASP A 1 101 ? -8.740 -2.471 -3.109 1.00 87.12 101 ASP A N 1
ATOM 857 C CA . ASP A 1 101 ? -9.515 -2.150 -4.302 1.00 87.12 101 ASP A CA 1
ATOM 858 C C . ASP A 1 101 ? -8.719 -2.367 -5.609 1.00 87.12 101 ASP A C 1
ATOM 860 O O . ASP A 1 101 ? -7.594 -2.870 -5.624 1.00 87.12 101 ASP A O 1
ATOM 864 N N . ALA A 1 102 ? -9.303 -1.972 -6.746 1.00 83.06 102 ALA A N 1
ATOM 865 C CA . ALA A 1 102 ? -8.664 -2.086 -8.061 1.00 83.06 102 ALA A CA 1
ATOM 866 C C . ALA A 1 102 ? -7.378 -1.243 -8.218 1.00 83.06 102 ALA A C 1
ATOM 868 O O . ALA A 1 102 ? -6.617 -1.460 -9.159 1.00 83.06 102 ALA A O 1
ATOM 869 N N . HIS A 1 103 ? -7.140 -0.292 -7.318 1.00 83.31 103 HIS A N 1
ATOM 870 C CA . HIS A 1 103 ? -6.007 0.628 -7.304 1.00 83.31 103 HIS A CA 1
ATOM 871 C C . HIS A 1 103 ? -5.090 0.404 -6.086 1.00 83.31 103 HIS A C 1
ATOM 873 O O . HIS A 1 103 ? -4.230 1.242 -5.787 1.00 83.31 103 HIS A O 1
ATOM 879 N N . GLY A 1 104 ? -5.246 -0.733 -5.400 1.00 84.94 104 GLY A N 1
ATOM 880 C CA . GLY A 1 104 ? -4.428 -1.129 -4.261 1.00 84.94 104 GLY A CA 1
ATOM 881 C C . GLY A 1 104 ? -4.735 -0.372 -2.969 1.00 84.94 104 GLY A C 1
ATOM 882 O O . GLY A 1 104 ? -3.987 -0.532 -2.011 1.00 84.94 104 GLY A O 1
ATOM 883 N N . TYR A 1 105 ? -5.785 0.450 -2.910 1.00 89.56 105 TYR A N 1
ATOM 884 C CA . TYR A 1 105 ? -6.173 1.144 -1.682 1.00 89.56 105 TYR A C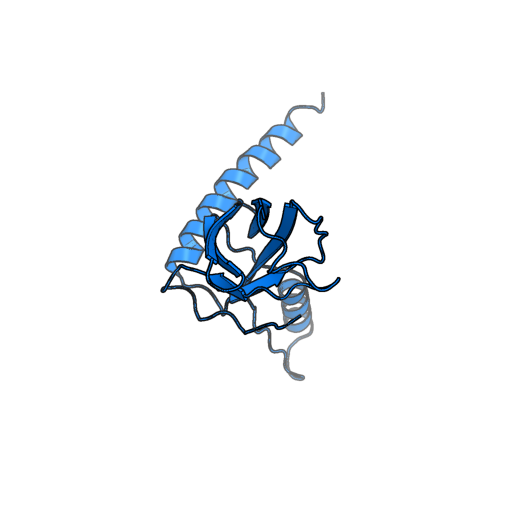A 1
ATOM 885 C C . TYR A 1 105 ? -6.978 0.231 -0.772 1.00 89.56 105 TYR A C 1
ATOM 887 O O . TYR A 1 105 ? -7.778 -0.581 -1.234 1.00 89.56 105 TYR A O 1
ATOM 895 N N . PHE A 1 106 ? -6.818 0.423 0.530 1.00 90.25 106 PHE A N 1
ATOM 896 C CA . PHE A 1 106 ? -7.691 -0.163 1.534 1.00 90.25 106 PHE A CA 1
ATOM 897 C C . PHE A 1 106 ? -8.095 0.904 2.546 1.00 90.25 106 PHE A C 1
ATOM 899 O O . PHE A 1 106 ? -7.347 1.840 2.833 1.00 90.25 106 PHE A O 1
ATOM 906 N N . HIS A 1 107 ? -9.304 0.754 3.069 1.00 92.06 107 HIS A N 1
ATOM 907 C CA . HIS A 1 107 ? -9.838 1.564 4.149 1.00 92.06 107 HIS A CA 1
ATOM 908 C C . HIS A 1 107 ? -10.617 0.648 5.082 1.00 92.06 107 HIS A C 1
ATOM 910 O O . HIS A 1 107 ? -11.354 -0.231 4.636 1.00 92.06 107 HIS A O 1
ATOM 916 N N . TYR A 1 108 ? -10.449 0.851 6.377 1.00 89.31 108 TYR A N 1
ATOM 917 C CA . TYR A 1 108 ? -11.131 0.081 7.395 1.00 89.31 108 TYR A CA 1
ATOM 918 C C . TYR A 1 108 ? -11.521 0.998 8.546 1.00 89.31 108 TYR A C 1
ATOM 920 O O . TYR A 1 108 ? -10.723 1.824 8.994 1.00 89.31 108 TYR A O 1
ATOM 928 N N . ARG A 1 109 ? -12.762 0.851 9.015 1.00 88.31 109 ARG A N 1
ATOM 929 C CA . ARG A 1 109 ? -13.245 1.518 10.220 1.00 88.31 109 ARG A CA 1
ATOM 930 C C . ARG A 1 109 ? -13.353 0.484 11.326 1.00 88.31 109 ARG A C 1
ATOM 932 O O . ARG A 1 109 ? -14.204 -0.401 11.266 1.00 88.31 109 ARG A O 1
ATOM 939 N N . TRP A 1 110 ? -12.497 0.615 12.327 1.00 84.81 110 TRP A N 1
ATOM 940 C CA . TRP A 1 110 ? -12.553 -0.207 13.522 1.00 84.81 110 TRP A CA 1
ATOM 941 C C . TRP A 1 110 ? -13.511 0.412 14.525 1.00 84.81 110 TRP A C 1
ATOM 943 O O . TRP A 1 110 ? -13.341 1.566 14.908 1.00 84.81 110 TRP A O 1
ATOM 953 N N . HIS A 1 111 ? -14.506 -0.357 14.950 1.00 83.31 111 HIS A N 1
ATOM 954 C CA . HIS A 1 111 ? -15.372 0.012 16.059 1.00 83.31 111 HIS A CA 1
ATOM 955 C C . HIS A 1 111 ? -14.742 -0.474 17.354 1.00 83.31 111 HIS A C 1
ATOM 957 O O . HIS A 1 111 ? -14.841 -1.652 17.692 1.00 83.31 111 HIS A O 1
ATOM 963 N N . THR A 1 112 ? -14.067 0.430 18.046 1.00 70.62 112 THR A N 1
ATOM 964 C CA . THR A 1 112 ? -13.360 0.126 19.283 1.00 70.62 112 THR A CA 1
ATOM 965 C C . THR A 1 112 ? -14.294 0.471 20.433 1.00 70.62 112 THR A C 1
ATOM 967 O O . THR A 1 112 ? -14.414 1.631 20.808 1.00 70.62 112 THR A O 1
ATOM 970 N N . LYS A 1 113 ? -15.030 -0.523 20.948 1.00 63.34 113 LYS A N 1
ATOM 971 C CA . LYS A 1 113 ? -15.878 -0.329 22.140 1.00 63.34 113 LYS A CA 1
ATOM 972 C C . LYS A 1 113 ? -15.041 -0.155 23.408 1.00 63.34 113 LYS A C 1
ATOM 974 O O . LYS A 1 113 ? -15.465 0.554 24.312 1.00 63.34 113 LYS A O 1
ATOM 979 N N . ASP A 1 114 ? -13.849 -0.747 23.425 1.00 57.62 114 ASP A N 1
ATOM 980 C CA . ASP A 1 114 ? -12.910 -0.673 24.537 1.00 57.62 114 ASP A CA 1
ATOM 981 C C . ASP A 1 114 ? -11.719 0.209 24.167 1.00 57.62 114 ASP A C 1
ATOM 983 O O . ASP A 1 114 ? -10.843 -0.189 23.397 1.00 57.62 114 ASP A O 1
ATOM 987 N N . SER A 1 115 ? -11.648 1.412 24.747 1.00 57.81 115 SER A N 1
ATOM 988 C CA . SER A 1 115 ? -10.576 2.395 24.502 1.00 57.81 115 SER A CA 1
ATOM 989 C C . SER A 1 115 ? -9.182 1.932 24.957 1.00 57.81 115 SER A C 1
ATOM 991 O O . SER A 1 115 ? -8.234 2.718 24.929 1.00 57.81 115 SER A O 1
ATOM 993 N N . GLN A 1 116 ? -9.027 0.671 25.37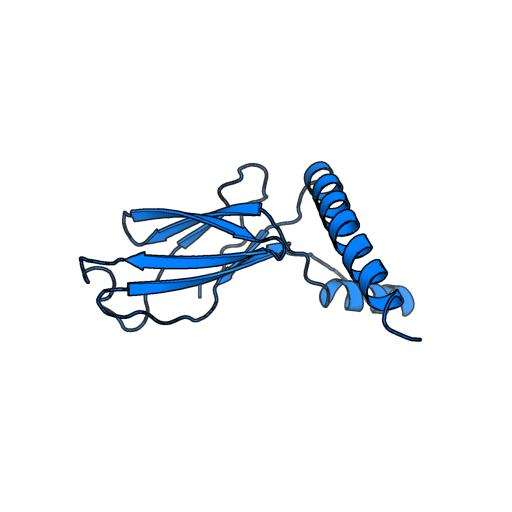1 1.00 61.69 116 GLN A N 1
ATOM 994 C CA . GLN A 1 116 ? -7.786 0.121 25.910 1.00 61.69 116 GLN A CA 1
ATOM 995 C C . GLN A 1 116 ? -6.610 0.198 24.926 1.00 61.69 116 GLN A C 1
ATOM 997 O O . GLN A 1 116 ? -5.467 0.261 25.366 1.00 61.69 116 GLN A O 1
ATOM 1002 N N . TYR A 1 117 ? -6.886 0.251 23.617 1.00 60.16 117 TYR A N 1
ATOM 1003 C CA . TYR A 1 117 ? -5.879 0.404 22.557 1.00 60.16 117 TYR A CA 1
ATOM 1004 C C . TYR A 1 117 ? -5.675 1.861 22.100 1.00 60.16 117 TYR A C 1
ATOM 1006 O O . TYR A 1 117 ? -4.715 2.163 21.392 1.00 60.16 117 TYR A O 1
ATOM 1014 N N . ILE A 1 118 ? -6.552 2.780 22.518 1.00 64.12 118 ILE A N 1
ATOM 1015 C CA . ILE A 1 118 ? -6.522 4.215 22.185 1.00 64.12 118 ILE A CA 1
ATOM 1016 C C . ILE A 1 118 ? -6.153 4.997 23.454 1.00 64.12 118 ILE A C 1
ATOM 1018 O O . ILE A 1 118 ? -6.844 5.923 23.867 1.00 64.12 118 ILE A O 1
ATOM 1022 N N . GLN A 1 119 ? -5.083 4.578 24.132 1.00 61.03 119 GLN A N 1
ATOM 1023 C CA . GLN A 1 119 ? -4.587 5.293 25.318 1.00 61.03 119 GLN A CA 1
ATOM 1024 C C . GLN A 1 119 ? -3.618 6.424 24.969 1.00 61.03 119 GLN A C 1
ATOM 1026 O O . GLN A 1 119 ? -3.367 7.295 25.795 1.00 61.03 119 GLN A O 1
ATOM 1031 N N . ASN A 1 120 ? -3.108 6.437 23.736 1.00 64.75 120 ASN A N 1
ATOM 1032 C CA . ASN A 1 120 ? -2.165 7.432 23.249 1.00 64.75 120 ASN A CA 1
ATOM 1033 C C . ASN A 1 120 ? -2.712 8.135 21.997 1.00 64.75 120 ASN A C 1
ATOM 1035 O O . ASN A 1 120 ? -3.466 7.522 21.240 1.00 64.75 120 ASN A O 1
ATOM 1039 N N . PRO A 1 121 ? -2.285 9.385 21.721 1.00 67.06 121 PRO A N 1
ATOM 1040 C CA . PRO A 1 121 ? -2.629 10.094 20.484 1.00 67.06 121 PRO A CA 1
ATOM 1041 C C . PRO A 1 121 ? -2.184 9.351 19.215 1.00 67.06 121 PRO A C 1
ATOM 1043 O O . PRO A 1 121 ? -2.766 9.542 18.151 1.00 67.06 121 PRO A O 1
ATOM 1046 N N . TRP A 1 122 ? -1.151 8.512 19.340 1.00 70.69 122 TRP A N 1
ATOM 1047 C CA . TRP A 1 122 ? -0.599 7.688 18.272 1.00 70.69 122 TRP A CA 1
ATOM 1048 C C . TRP A 1 122 ? -0.804 6.209 18.607 1.00 70.69 122 TRP A C 1
ATOM 1050 O O . TRP A 1 122 ? -0.325 5.730 19.637 1.00 70.69 122 TRP A O 1
ATOM 1060 N N . THR A 1 123 ? -1.505 5.490 17.731 1.00 70.56 123 THR A N 1
ATOM 1061 C CA . THR A 1 123 ? -1.774 4.053 17.868 1.00 70.56 123 THR A CA 1
ATOM 1062 C C . THR A 1 123 ? -0.930 3.278 16.865 1.00 70.56 123 THR A C 1
ATOM 1064 O O . THR A 1 123 ? -1.001 3.533 15.664 1.00 70.56 123 THR A O 1
ATOM 1067 N N . GLN A 1 124 ? -0.152 2.313 17.354 1.00 71.81 124 GLN A N 1
ATOM 1068 C CA . GLN A 1 124 ? 0.623 1.407 16.510 1.00 71.81 124 GLN A CA 1
ATOM 1069 C C . GLN A 1 124 ? -0.232 0.208 16.089 1.00 71.81 124 GLN A C 1
ATOM 1071 O O . GLN A 1 124 ? -0.954 -0.367 16.903 1.00 71.81 124 GLN A O 1
ATOM 1076 N N . PHE A 1 125 ? -0.134 -0.180 14.821 1.00 72.25 125 PHE A N 1
ATOM 1077 C CA . PHE A 1 125 ? -0.785 -1.365 14.269 1.00 72.25 125 PHE A CA 1
ATOM 1078 C C . PHE A 1 125 ? 0.131 -2.023 13.241 1.00 72.25 125 PHE A C 1
ATOM 1080 O O . PHE A 1 125 ? 0.934 -1.356 12.587 1.00 72.25 125 PHE A O 1
ATOM 1087 N N . VAL A 1 126 ? 0.001 -3.339 13.086 1.00 75.25 126 VAL A N 1
ATOM 1088 C CA . VAL A 1 126 ? 0.803 -4.105 12.128 1.00 75.25 126 VAL A CA 1
ATOM 1089 C C . VAL A 1 126 ? -0.057 -4.444 10.917 1.00 75.25 126 VAL A C 1
ATOM 1091 O O . VAL A 1 126 ? -1.191 -4.907 11.050 1.00 75.25 126 VAL A O 1
ATOM 1094 N N . LEU A 1 127 ? 0.493 -4.204 9.726 1.00 75.50 127 LEU A N 1
ATOM 1095 C CA . LEU A 1 127 ? -0.138 -4.517 8.449 1.00 75.50 127 LEU A CA 1
ATOM 1096 C C . LEU A 1 127 ? 0.600 -5.669 7.778 1.00 75.50 127 LEU A C 1
ATOM 1098 O O . LEU A 1 127 ? 1.780 -5.542 7.454 1.00 75.50 127 LEU A O 1
ATOM 1102 N N . GLN A 1 128 ? -0.092 -6.777 7.527 1.00 75.88 128 GLN A N 1
ATOM 1103 C CA . GLN A 1 128 ? 0.506 -7.944 6.878 1.00 75.88 128 GLN A CA 1
ATOM 1104 C C . GLN A 1 128 ? -0.335 -8.395 5.684 1.00 75.88 128 GLN A C 1
ATOM 1106 O O . GLN A 1 128 ? -1.517 -8.680 5.857 1.00 75.88 128 GLN A O 1
ATOM 1111 N N . PRO A 1 129 ? 0.235 -8.500 4.472 1.00 71.75 129 PRO A N 1
ATOM 1112 C CA . PRO A 1 129 ? -0.450 -9.146 3.360 1.00 71.75 129 PRO A CA 1
ATOM 1113 C C . PRO A 1 129 ? -0.711 -10.621 3.688 1.00 71.75 129 PRO A C 1
ATOM 1115 O O . PRO A 1 129 ? 0.198 -11.332 4.113 1.00 71.75 129 PRO A O 1
ATOM 1118 N N . THR A 1 130 ? -1.940 -11.083 3.474 1.00 66.00 130 THR A N 1
ATOM 1119 C CA . THR A 1 130 ? -2.364 -12.448 3.822 1.00 66.00 130 THR A CA 1
ATOM 1120 C C . THR A 1 130 ? -1.966 -13.473 2.757 1.00 66.00 130 THR A C 1
ATOM 1122 O O . THR A 1 130 ? -1.917 -14.665 3.045 1.00 66.00 130 THR A O 1
ATOM 1125 N N . ASP A 1 131 ? -1.672 -13.042 1.523 1.00 65.50 131 ASP A N 1
ATOM 1126 C CA . ASP A 1 131 ? -1.328 -13.955 0.426 1.00 65.50 131 ASP A CA 1
ATOM 1127 C C . ASP A 1 131 ? 0.094 -14.536 0.608 1.00 65.50 131 ASP A C 1
ATOM 1129 O O . ASP A 1 131 ? 1.079 -13.807 0.453 1.00 65.50 131 ASP A O 1
ATOM 1133 N N . PRO A 1 132 ? 0.236 -15.852 0.874 1.00 59.41 132 PRO A N 1
ATOM 1134 C CA . PRO A 1 132 ? 1.530 -16.492 1.109 1.00 59.41 132 PRO A CA 1
ATOM 1135 C C . PRO A 1 132 ? 2.413 -16.558 -0.146 1.00 59.41 132 PRO A C 1
ATOM 1137 O O . PRO A 1 132 ? 3.592 -16.895 -0.049 1.00 59.41 132 PRO A O 1
ATOM 1140 N N . LYS A 1 133 ? 1.861 -16.271 -1.335 1.00 57.00 133 LYS A N 1
ATOM 1141 C CA . LYS A 1 133 ? 2.621 -16.198 -2.594 1.00 57.00 133 LYS A CA 1
ATOM 1142 C C . LYS A 1 133 ? 3.260 -14.834 -2.814 1.00 57.00 133 LYS A C 1
ATOM 1144 O O . LYS A 1 133 ? 4.066 -14.692 -3.737 1.00 57.00 133 LYS A O 1
ATOM 1149 N N . LEU A 1 134 ? 2.896 -13.834 -2.014 1.00 59.44 134 LEU A N 1
ATOM 1150 C CA . LEU A 1 134 ? 3.560 -12.546 -2.051 1.00 59.44 134 LEU A CA 1
ATOM 1151 C C . LEU A 1 134 ? 4.874 -12.641 -1.268 1.00 59.44 134 LEU A C 1
ATOM 1153 O O . LEU A 1 134 ? 4.886 -13.149 -0.145 1.00 59.44 134 LEU A O 1
ATOM 1157 N N . PRO A 1 135 ? 5.998 -12.167 -1.833 1.00 58.94 135 PRO A N 1
ATOM 1158 C CA . PRO A 1 135 ? 7.212 -11.991 -1.047 1.00 58.94 135 PRO A CA 1
ATOM 1159 C C . PRO A 1 135 ? 6.896 -11.117 0.173 1.00 58.94 135 PRO A C 1
ATOM 1161 O O . PRO A 1 135 ? 6.179 -10.121 0.038 1.00 58.94 135 PRO A O 1
ATOM 1164 N N . LYS A 1 136 ? 7.411 -11.518 1.348 1.00 55.22 136 LYS A N 1
ATOM 1165 C CA . LYS A 1 136 ? 7.171 -10.828 2.625 1.00 55.22 136 LYS A CA 1
ATOM 1166 C C . LYS A 1 136 ? 7.333 -9.323 2.444 1.00 55.22 136 LYS A C 1
ATOM 1168 O O . LYS A 1 136 ? 8.294 -8.883 1.805 1.00 55.22 136 LYS A O 1
ATOM 1173 N N . ALA A 1 137 ? 6.375 -8.567 2.975 1.00 54.62 137 ALA A N 1
ATOM 1174 C CA . ALA A 1 137 ? 6.437 -7.123 2.891 1.00 54.62 137 ALA A CA 1
ATOM 1175 C C . ALA A 1 137 ? 7.698 -6.619 3.601 1.00 54.62 137 ALA A C 1
ATOM 1177 O O . ALA A 1 137 ? 8.048 -7.142 4.660 1.00 54.62 137 ALA A O 1
ATOM 1178 N N . GLU A 1 138 ? 8.392 -5.641 3.016 1.00 54.03 138 GLU A N 1
ATOM 1179 C CA . GLU A 1 138 ? 9.443 -4.936 3.753 1.00 54.03 138 GLU A CA 1
ATOM 1180 C C . GLU A 1 138 ? 8.761 -4.223 4.935 1.00 54.03 138 GLU A C 1
ATOM 1182 O O . GLU A 1 138 ? 7.790 -3.485 4.744 1.00 54.03 138 GLU A O 1
ATOM 1187 N N . GLU A 1 139 ? 9.190 -4.536 6.162 1.00 45.41 139 GLU A N 1
ATOM 1188 C CA . GLU A 1 139 ? 8.623 -3.962 7.384 1.00 45.41 139 GLU A CA 1
ATOM 1189 C C . GLU A 1 139 ? 8.904 -2.457 7.398 1.00 45.41 139 GLU A C 1
ATOM 1191 O O . GLU A 1 139 ? 10.027 -2.013 7.634 1.00 45.41 139 GLU A O 1
ATOM 1196 N N . HIS A 1 140 ? 7.879 -1.660 7.106 1.00 40.88 140 HIS A N 1
ATOM 1197 C CA . HIS A 1 140 ? 7.934 -0.214 7.252 1.00 40.88 140 HIS A CA 1
ATOM 1198 C C . HIS A 1 140 ? 7.201 0.172 8.532 1.00 40.88 140 HIS A C 1
ATOM 1200 O O . HIS A 1 140 ? 5.978 0.305 8.545 1.00 40.88 140 HIS A O 1
ATOM 1206 N N . SER A 1 141 ? 7.963 0.332 9.611 1.00 30.14 141 SER A N 1
ATOM 1207 C CA . SER A 1 141 ? 7.488 0.963 10.840 1.00 30.14 141 SER A CA 1
ATOM 1208 C C . SER A 1 141 ? 7.317 2.462 10.586 1.00 30.14 141 SER A C 1
ATOM 1210 O O . SER A 1 141 ? 8.268 3.123 10.161 1.00 30.14 141 SER A O 1
ATOM 1212 N N . VAL A 1 142 ? 6.112 2.984 10.820 1.00 32.69 142 VAL A N 1
ATOM 1213 C CA . VAL A 1 142 ? 5.830 4.426 10.937 1.00 32.69 142 VAL A CA 1
ATOM 1214 C C . VAL A 1 142 ? 5.542 4.728 12.397 1.00 32.69 142 VAL A C 1
ATOM 1216 O O . VAL A 1 142 ? 4.801 3.928 13.011 1.00 32.69 142 VAL A O 1
#

Radius of gyration: 19.18 Å; chains: 1; bounding box: 48×33×58 Å

pLDDT: mean 73.58, std 14.04, range [30.14, 92.06]

Secondary structure (DSSP, 8-state):
--SSHHHHHHHHHHHHHHHHHHHHHHH----EEEEEPP--B-SSEEEEEEEEEE-------TTS-HHHHHHHHHHHH--EE--S-EEEEEETTEEEEEE--TTSEEEEEEE-SSGGG-SSSS---EEEE--TTS--------

Foldseek 3Di:
DPDPVVVVVVVVVVVVLVVVLVVDVVVAAAAKAWAWDDDAADLFKDKTKTFIWGDDPQDDDPPDDPVRVVVSVVVVVDIDGNAQFWKWKAQPPDTDIWGHHSRRMTMDMDGCPDSPQVPDRDGDIDIWTPDPRHHGHDDDDD

Sequence (142 aa):
MQKTTRKWVYRFGRRYDKLKHRLKRWRGYSPVIVQPYITYGTAENLWIAGRLLEAKRIQGHLEDSRLKNMLHMVRRYRSDEIPFTDINLILGDEVRTVTTDAHGYFHYRWHTKDSQYIQNPWTQFVLQPTDPKLPKAEEHSV